Protein AF-A0A3D1G631-F1 (afdb_monomer_lite)

Foldseek 3Di:
DDPPPPPVQDLLNQLLVLCLQAVDNCVSCVVSVHDSVVLVVCLVVPVVSVVSNVVSNVNNVVVVVVVVVVVVVPPD

Radius of gyration: 14.98 Å; chains: 1; bounding box: 28×40×46 Å

Sequence (76 aa):
MIEASTTQHSLKEAFLEALASTGNATSSARKIGIGRSTAYSWRLSDPDFASRWEDAIAMATDRLAFEARRRALDGV

Structure (mmCIF, N/CA/C/O backbone):
data_AF-A0A3D1G631-F1
#
_entry.id   AF-A0A3D1G631-F1
#
loop_
_atom_site.group_PDB
_atom_site.id
_atom_site.type_symbol
_atom_site.label_atom_id
_atom_site.label_alt_id
_atom_site.label_comp_id
_atom_site.label_asym_id
_atom_site.label_entity_id
_atom_site.l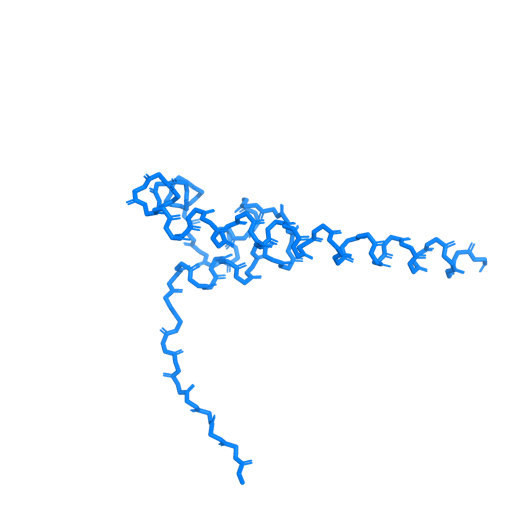abel_seq_id
_atom_site.pdbx_PDB_ins_code
_atom_site.Cartn_x
_atom_site.Cartn_y
_atom_site.Cartn_z
_atom_site.occupancy
_atom_site.B_iso_or_equiv
_atom_site.auth_seq_id
_atom_site.auth_comp_id
_atom_site.auth_asym_id
_atom_site.auth_atom_id
_atom_site.pdbx_PDB_model_num
ATOM 1 N N . MET A 1 1 ? -2.638 -34.315 -2.794 1.00 43.41 1 MET A N 1
ATOM 2 C CA . MET A 1 1 ? -2.121 -33.219 -1.952 1.00 43.41 1 MET A CA 1
ATOM 3 C C . MET A 1 1 ? -2.410 -31.905 -2.648 1.00 43.41 1 MET A C 1
ATOM 5 O O . MET A 1 1 ? -1.715 -31.645 -3.613 1.00 43.41 1 MET A O 1
ATOM 9 N N . ILE A 1 2 ? -3.415 -31.138 -2.214 1.00 46.16 2 ILE A N 1
ATOM 10 C CA . ILE A 1 2 ? -3.425 -29.664 -2.287 1.00 46.16 2 ILE A CA 1
ATOM 11 C C . ILE A 1 2 ? -4.256 -29.208 -1.081 1.00 46.16 2 ILE A C 1
ATOM 13 O O . ILE A 1 2 ? -5.480 -29.312 -1.090 1.00 46.16 2 ILE A O 1
ATOM 17 N N . GLU A 1 3 ? -3.578 -28.793 -0.013 1.00 39.78 3 GLU A N 1
ATOM 18 C CA . GLU A 1 3 ? -4.202 -28.142 1.138 1.00 39.78 3 GLU A CA 1
ATOM 19 C C . GLU A 1 3 ? -4.534 -26.702 0.743 1.00 39.78 3 GLU A C 1
ATOM 21 O O . GLU A 1 3 ? -3.711 -25.797 0.853 1.00 39.78 3 GLU A O 1
ATOM 26 N N . ALA A 1 4 ? -5.746 -26.481 0.237 1.00 46.53 4 ALA A N 1
ATOM 27 C CA . ALA A 1 4 ? -6.309 -25.142 0.162 1.00 46.53 4 ALA A CA 1
ATOM 28 C C . ALA A 1 4 ? -6.794 -24.757 1.565 1.00 46.53 4 ALA A C 1
ATOM 30 O O . ALA A 1 4 ? -7.990 -24.776 1.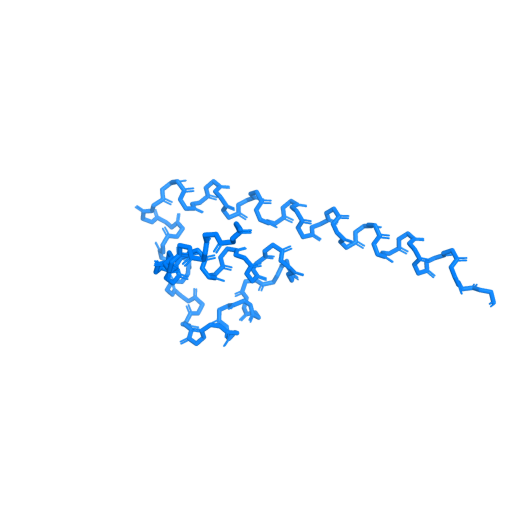862 1.00 46.53 4 ALA A O 1
ATOM 31 N N . SER A 1 5 ? -5.841 -24.450 2.448 1.00 43.41 5 SER A N 1
ATOM 32 C CA . SER A 1 5 ? -6.115 -23.733 3.686 1.00 43.41 5 SER A CA 1
ATOM 33 C C . SER A 1 5 ? -6.860 -22.467 3.299 1.00 43.41 5 SER A C 1
ATOM 35 O O . SER A 1 5 ? -6.323 -21.586 2.629 1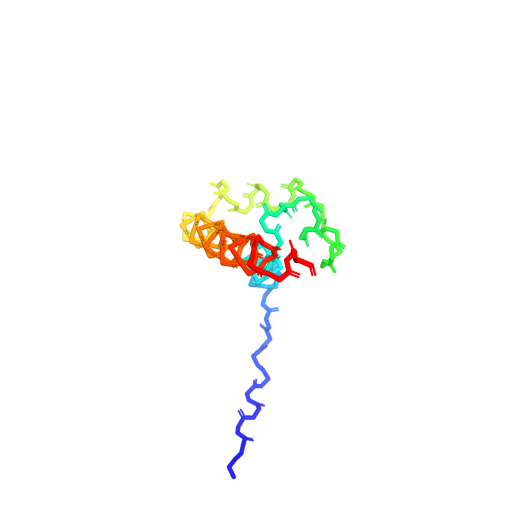.00 43.41 5 SER A O 1
ATOM 37 N N . THR A 1 6 ? -8.141 -22.417 3.653 1.00 49.91 6 THR A N 1
ATOM 38 C CA . THR A 1 6 ? -8.982 -21.232 3.514 1.00 49.91 6 THR A CA 1
ATOM 39 C C . THR A 1 6 ? -8.498 -20.225 4.554 1.00 49.91 6 THR A C 1
ATOM 41 O O . THR A 1 6 ? -9.125 -20.021 5.589 1.00 49.91 6 THR A O 1
ATOM 44 N N . THR A 1 7 ? -7.312 -19.660 4.327 1.00 54.22 7 THR A N 1
ATOM 45 C CA . THR A 1 7 ? -6.787 -18.560 5.121 1.00 54.22 7 THR A CA 1
ATOM 46 C C . THR A 1 7 ? -7.679 -17.382 4.797 1.00 54.22 7 THR A C 1
ATOM 48 O O . THR A 1 7 ? -7.695 -16.874 3.676 1.00 54.22 7 THR A O 1
ATOM 51 N N . GLN A 1 8 ? -8.513 -17.014 5.759 1.00 52.72 8 GLN A N 1
ATOM 52 C CA . GLN A 1 8 ? -9.336 -15.825 5.683 1.00 52.72 8 GLN A CA 1
ATOM 53 C C . GLN A 1 8 ? -8.376 -14.630 5.628 1.00 52.72 8 GLN A C 1
ATOM 55 O O . GLN A 1 8 ? -7.911 -14.168 6.665 1.00 52.72 8 GLN A O 1
ATOM 60 N N . HIS A 1 9 ? -8.002 -14.197 4.420 1.00 65.31 9 HIS A N 1
ATOM 61 C CA . HIS A 1 9 ? -7.093 -13.070 4.256 1.00 65.31 9 HIS A CA 1
ATOM 62 C C . HIS A 1 9 ? -7.747 -11.832 4.850 1.00 65.31 9 HIS A C 1
ATOM 64 O O . HIS A 1 9 ? -8.846 -11.426 4.457 1.00 65.31 9 HIS A O 1
ATOM 70 N N . SER A 1 10 ? -7.065 -11.231 5.818 1.00 89.06 10 SER A N 1
ATOM 71 C CA . SER A 1 10 ? -7.491 -9.955 6.371 1.00 89.06 10 SER A CA 1
ATOM 72 C C . SER A 1 10 ? -7.477 -8.885 5.273 1.00 89.06 10 SER A C 1
ATOM 74 O O . SER A 1 10 ? -6.700 -8.952 4.318 1.00 89.06 10 SER A O 1
ATOM 76 N N . LEU A 1 11 ? -8.295 -7.836 5.415 1.00 92.69 11 LEU A N 1
ATOM 77 C CA . LEU A 1 11 ? -8.263 -6.705 4.475 1.00 92.69 11 LEU A CA 1
ATOM 78 C C . LEU A 1 11 ? -6.867 -6.062 4.387 1.00 92.69 11 LEU A C 1
ATOM 80 O O . LEU A 1 11 ? -6.502 -5.528 3.343 1.00 92.69 11 LEU A O 1
ATOM 84 N N . LYS A 1 12 ? -6.080 -6.139 5.468 1.00 93.75 12 LYS A N 1
ATOM 85 C CA . LYS A 1 12 ? -4.680 -5.706 5.503 1.00 93.75 12 LYS A CA 1
ATOM 86 C C . LYS A 1 12 ? -3.807 -6.553 4.575 1.00 93.75 12 LYS A C 1
ATOM 88 O O . LYS A 1 12 ? -3.051 -5.997 3.789 1.00 93.75 12 LYS A O 1
ATOM 93 N N . GLU A 1 13 ? -3.927 -7.874 4.617 1.00 93.69 13 GLU A N 1
ATOM 94 C CA . GLU A 1 13 ? -3.159 -8.766 3.739 1.00 93.69 13 GLU A CA 1
ATOM 95 C C . GLU A 1 13 ? -3.558 -8.603 2.276 1.00 93.69 13 GLU A C 1
ATOM 97 O O . GLU A 1 13 ? -2.689 -8.398 1.433 1.00 93.69 13 GLU A O 1
ATOM 102 N N . ALA A 1 14 ? -4.863 -8.563 1.989 1.00 94.00 14 ALA A N 1
ATOM 103 C CA . ALA A 1 14 ? -5.360 -8.306 0.639 1.00 94.00 14 ALA A CA 1
ATOM 104 C C . ALA A 1 14 ? -4.865 -6.951 0.095 1.00 94.00 14 ALA A C 1
ATOM 106 O O . ALA A 1 14 ? -4.556 -6.812 -1.091 1.00 94.00 14 ALA A O 1
ATOM 107 N N . PHE A 1 15 ? -4.758 -5.942 0.968 1.00 95.44 15 PHE A N 1
ATOM 108 C CA . PHE A 1 15 ? -4.186 -4.650 0.613 1.00 95.44 15 PHE A CA 1
ATOM 109 C C . PHE A 1 15 ? -2.694 -4.761 0.274 1.00 95.44 15 PHE A C 1
ATOM 111 O O . PHE A 1 15 ? -2.268 -4.219 -0.745 1.00 95.44 15 PHE A O 1
ATOM 118 N N . LEU A 1 16 ? -1.909 -5.449 1.108 1.00 95.12 16 LEU A N 1
ATOM 119 C CA . LEU A 1 16 ? -0.466 -5.612 0.917 1.00 95.12 16 LEU A CA 1
ATOM 120 C C . LEU A 1 16 ? -0.142 -6.402 -0.355 1.00 95.12 16 LEU A C 1
ATOM 122 O O . LEU A 1 16 ? 0.756 -6.008 -1.092 1.00 95.12 16 LEU A O 1
ATOM 126 N N . GLU A 1 17 ? -0.909 -7.444 -0.676 1.00 93.69 17 GLU A N 1
ATOM 127 C CA . GLU A 1 17 ? -0.774 -8.171 -1.945 1.00 93.69 17 GLU A CA 1
ATOM 128 C C . GLU A 1 17 ? -1.057 -7.269 -3.154 1.00 93.69 17 GLU A C 1
ATOM 130 O O . GLU A 1 17 ? -0.299 -7.241 -4.130 1.00 93.69 17 GLU A O 1
ATOM 135 N N . ALA A 1 18 ? -2.139 -6.485 -3.095 1.00 93.75 18 ALA A N 1
ATOM 136 C CA . ALA A 1 18 ? -2.464 -5.531 -4.149 1.00 93.75 18 ALA A CA 1
ATOM 137 C C . ALA A 1 18 ? -1.379 -4.448 -4.289 1.00 93.75 18 ALA A C 1
ATOM 139 O O . ALA A 1 18 ? -1.049 -4.044 -5.413 1.00 93.75 18 ALA A O 1
ATOM 140 N N . LEU A 1 19 ? -0.790 -4.023 -3.169 1.00 94.50 19 LEU A N 1
ATOM 141 C CA . LEU A 1 19 ? 0.295 -3.052 -3.141 1.00 94.50 19 LEU A CA 1
ATOM 142 C C . LEU A 1 19 ? 1.575 -3.624 -3.746 1.00 94.50 19 LEU A C 1
ATOM 144 O O . LEU A 1 19 ? 2.155 -2.974 -4.610 1.00 94.50 19 LEU A O 1
ATOM 148 N N . ALA A 1 20 ? 1.952 -4.852 -3.390 1.00 93.38 20 ALA A N 1
ATOM 149 C CA . ALA A 1 20 ? 3.116 -5.540 -3.943 1.00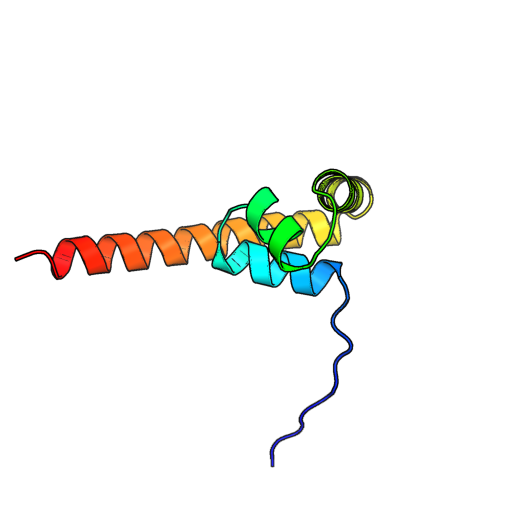 93.38 20 ALA A CA 1
ATOM 150 C C . ALA A 1 20 ? 3.006 -5.769 -5.455 1.00 93.38 20 ALA A C 1
ATOM 152 O O . ALA A 1 20 ? 4.004 -5.796 -6.171 1.00 93.38 20 ALA A O 1
ATOM 153 N N . SER A 1 21 ? 1.781 -5.892 -5.969 1.00 89.56 21 SER A N 1
ATOM 154 C CA . SER A 1 21 ? 1.546 -6.037 -7.403 1.00 89.56 21 SER A CA 1
ATOM 155 C C . SER A 1 21 ? 1.561 -4.713 -8.170 1.00 89.56 21 SER A C 1
ATOM 157 O O . SER A 1 21 ? 1.873 -4.730 -9.360 1.00 89.56 21 SER A O 1
ATOM 159 N N . THR A 1 22 ? 1.144 -3.600 -7.560 1.00 90.12 22 THR A N 1
ATOM 160 C CA . THR A 1 22 ? 0.879 -2.344 -8.292 1.00 90.12 22 THR A CA 1
ATOM 161 C C . THR A 1 22 ? 1.814 -1.197 -7.927 1.00 90.12 22 THR A C 1
ATOM 163 O O . THR A 1 22 ? 1.902 -0.230 -8.681 1.00 90.12 22 THR A O 1
ATOM 166 N N . GLY A 1 23 ? 2.443 -1.241 -6.751 1.00 91.31 23 GLY A N 1
ATOM 167 C CA . GLY A 1 23 ? 3.195 -0.128 -6.167 1.00 91.31 23 GLY A CA 1
ATOM 168 C C . GLY A 1 23 ? 2.339 1.107 -5.859 1.00 91.31 23 GLY A C 1
ATOM 169 O O . GLY A 1 23 ? 2.868 2.155 -5.499 1.00 91.31 23 GLY A O 1
ATOM 170 N N . ASN A 1 24 ? 1.010 1.026 -6.008 1.00 93.06 24 ASN A N 1
ATOM 171 C CA . ASN A 1 24 ? 0.116 2.174 -5.927 1.00 93.06 24 ASN A CA 1
ATOM 172 C C . ASN A 1 24 ? -0.952 1.961 -4.851 1.00 93.06 24 ASN A C 1
ATOM 174 O O . ASN A 1 24 ? -1.930 1.235 -5.046 1.00 93.06 24 ASN A O 1
ATOM 178 N N . ALA A 1 25 ? -0.801 2.660 -3.727 1.00 92.75 25 ALA A N 1
ATOM 179 C CA . ALA A 1 25 ? -1.698 2.555 -2.579 1.00 92.75 25 ALA A CA 1
ATOM 180 C C . ALA A 1 25 ? -3.159 2.911 -2.903 1.00 92.75 25 ALA A C 1
ATOM 182 O O . ALA A 1 25 ? -4.078 2.260 -2.413 1.00 92.75 25 ALA A O 1
ATOM 183 N N . THR A 1 26 ? -3.394 3.913 -3.756 1.00 93.31 26 THR A N 1
ATOM 184 C CA . THR A 1 26 ? -4.753 4.317 -4.159 1.00 93.31 26 THR A CA 1
ATOM 185 C C . THR A 1 26 ? -5.426 3.232 -4.995 1.00 93.31 26 THR A C 1
ATOM 187 O O . THR A 1 26 ? -6.591 2.908 -4.769 1.00 93.31 26 THR A O 1
ATOM 190 N N . SER A 1 27 ? -4.695 2.657 -5.949 1.00 93.38 27 SER A N 1
ATOM 191 C CA . SER A 1 27 ? -5.202 1.586 -6.812 1.00 93.38 27 SER A CA 1
ATOM 192 C C . SER A 1 27 ? -5.428 0.302 -6.017 1.00 93.38 27 SER A C 1
ATOM 194 O O . SER A 1 27 ? -6.452 -0.351 -6.191 1.00 93.38 27 SER A O 1
ATOM 196 N N . SER A 1 28 ? -4.528 -0.002 -5.080 1.00 94.50 28 SER A N 1
ATOM 197 C CA . SER A 1 28 ? -4.633 -1.146 -4.169 1.00 94.50 28 SER A CA 1
ATOM 198 C C . SER A 1 28 ? -5.854 -1.038 -3.259 1.00 94.50 28 SER A C 1
ATOM 200 O O . SER A 1 28 ? -6.649 -1.970 -3.189 1.00 94.50 28 SER A O 1
ATOM 202 N N . ALA A 1 29 ? -6.068 0.131 -2.644 1.00 94.62 29 ALA A N 1
ATOM 203 C CA . ALA A 1 29 ? -7.235 0.399 -1.806 1.00 94.62 29 ALA A CA 1
ATOM 204 C C . ALA A 1 29 ? -8.549 0.247 -2.591 1.00 94.62 29 ALA A C 1
ATOM 206 O O . ALA A 1 29 ? -9.465 -0.437 -2.139 1.00 94.62 29 ALA A O 1
ATOM 207 N N . ARG A 1 30 ? -8.617 0.816 -3.805 1.00 94.25 30 ARG A N 1
ATOM 208 C CA . ARG A 1 30 ? -9.780 0.676 -4.697 1.00 94.25 30 ARG A CA 1
ATOM 209 C C . ARG A 1 30 ? -10.039 -0.777 -5.089 1.00 94.25 30 ARG A C 1
ATOM 211 O O . ARG A 1 30 ? -11.192 -1.189 -5.106 1.00 94.25 30 ARG A O 1
ATOM 218 N N . LYS A 1 31 ? -8.985 -1.549 -5.377 1.00 92.56 31 LYS A N 1
ATOM 219 C CA . LYS A 1 31 ? -9.083 -2.953 -5.803 1.00 92.56 31 LYS A CA 1
ATOM 220 C C . LYS A 1 31 ? -9.762 -3.839 -4.759 1.00 92.56 31 LYS A C 1
ATOM 222 O O . LYS A 1 31 ? -10.504 -4.737 -5.134 1.00 92.56 31 LYS A O 1
ATOM 227 N N . ILE A 1 32 ? -9.533 -3.567 -3.476 1.00 93.50 32 ILE A N 1
ATOM 228 C CA . ILE A 1 32 ? -10.131 -4.331 -2.371 1.00 93.50 32 ILE A CA 1
ATOM 229 C C . ILE A 1 32 ? -11.341 -3.628 -1.731 1.00 93.50 32 ILE A C 1
ATOM 231 O O . ILE A 1 32 ? -11.846 -4.082 -0.710 1.00 93.50 32 ILE A O 1
ATOM 235 N N . GLY A 1 33 ? -11.792 -2.507 -2.301 1.00 93.44 33 GLY A N 1
ATOM 236 C CA . GLY A 1 33 ? -12.984 -1.792 -1.841 1.00 93.44 33 GLY A CA 1
ATOM 237 C C . GLY A 1 33 ? -12.825 -1.007 -0.535 1.00 93.44 33 GLY A C 1
ATOM 238 O O . GLY A 1 33 ? -13.827 -0.752 0.128 1.00 93.44 33 GLY A O 1
ATOM 239 N N . ILE A 1 34 ? -11.608 -0.599 -0.154 1.00 94.56 34 ILE A N 1
ATOM 240 C CA . ILE A 1 34 ? -11.380 0.234 1.041 1.00 94.56 34 ILE A CA 1
ATOM 241 C C . ILE A 1 34 ? -11.044 1.687 0.690 1.00 94.56 34 ILE A C 1
ATOM 243 O O . ILE A 1 34 ? -10.572 2.015 -0.402 1.00 94.56 34 ILE A O 1
ATOM 247 N N . GLY A 1 35 ? -11.235 2.577 1.664 1.00 94.00 35 GLY A N 1
ATOM 248 C CA . GLY A 1 35 ? -10.753 3.949 1.582 1.00 94.00 35 GLY A CA 1
ATOM 249 C C . GLY A 1 35 ? -9.233 4.020 1.715 1.00 94.00 35 GLY A C 1
ATOM 250 O O . GLY A 1 35 ? -8.629 3.336 2.542 1.00 94.00 35 GLY A O 1
ATOM 251 N N . ARG A 1 36 ? -8.599 4.918 0.952 1.00 92.62 36 ARG A N 1
ATOM 252 C CA . ARG A 1 36 ? -7.165 5.210 1.110 1.00 92.62 36 ARG A CA 1
ATOM 253 C C . ARG A 1 36 ? -6.843 5.602 2.558 1.00 92.62 36 ARG A C 1
ATOM 255 O O . ARG A 1 36 ? -5.864 5.116 3.109 1.00 92.62 36 ARG A O 1
ATOM 262 N N . SER A 1 37 ? -7.665 6.447 3.180 1.00 95.19 37 SER A N 1
ATOM 263 C CA . SER A 1 37 ? -7.492 6.876 4.576 1.00 95.19 37 SER A CA 1
ATOM 264 C C . SER A 1 37 ? -7.433 5.698 5.552 1.00 95.19 37 SER A C 1
ATOM 266 O O . SER A 1 37 ? -6.599 5.711 6.450 1.00 95.19 37 SER A O 1
ATOM 268 N N . THR A 1 38 ? -8.241 4.656 5.340 1.00 95.12 38 THR A N 1
ATOM 269 C CA . THR A 1 38 ? -8.219 3.423 6.138 1.00 95.12 38 THR A CA 1
ATOM 270 C C . THR A 1 38 ? -6.858 2.732 6.065 1.00 95.12 38 THR A C 1
ATOM 272 O O . THR A 1 38 ? -6.282 2.408 7.100 1.00 95.12 38 THR A O 1
ATOM 275 N N . ALA A 1 39 ? -6.297 2.584 4.861 1.00 94.19 39 ALA A N 1
ATOM 276 C CA . ALA A 1 39 ? -4.990 1.957 4.663 1.00 94.19 39 ALA A CA 1
ATOM 277 C C . ALA A 1 39 ? -3.854 2.741 5.352 1.00 94.19 39 ALA A C 1
ATOM 279 O O . ALA A 1 39 ? -2.999 2.155 6.014 1.00 94.19 39 ALA A O 1
ATOM 280 N N . TYR A 1 40 ? -3.874 4.076 5.260 1.00 94.88 40 TYR A N 1
ATOM 281 C CA . TYR A 1 40 ? -2.904 4.924 5.966 1.00 94.88 40 TYR A CA 1
ATOM 282 C C . TYR A 1 40 ? -3.108 4.918 7.484 1.00 94.88 40 TYR A C 1
ATOM 284 O O . TYR A 1 40 ? -2.128 4.966 8.223 1.00 94.88 40 TYR A O 1
ATOM 292 N N . SER A 1 41 ? -4.351 4.823 7.961 1.00 96.56 41 SER A N 1
ATOM 293 C CA . SER A 1 41 ? -4.626 4.684 9.391 1.00 96.56 41 SER A CA 1
ATOM 294 C C . SER A 1 41 ? -4.030 3.394 9.937 1.00 96.56 41 SER A C 1
ATOM 296 O O . SER A 1 41 ? -3.409 3.434 10.992 1.00 96.56 41 SER A O 1
ATOM 298 N N . TRP A 1 42 ? -4.163 2.273 9.217 1.00 95.25 42 TRP A N 1
ATOM 299 C CA . TRP A 1 42 ? -3.521 1.017 9.608 1.00 95.25 42 TRP A CA 1
ATOM 300 C C . TRP A 1 42 ? -2.011 1.172 9.689 1.00 95.25 42 TRP A C 1
ATOM 302 O O . TRP A 1 42 ? -1.43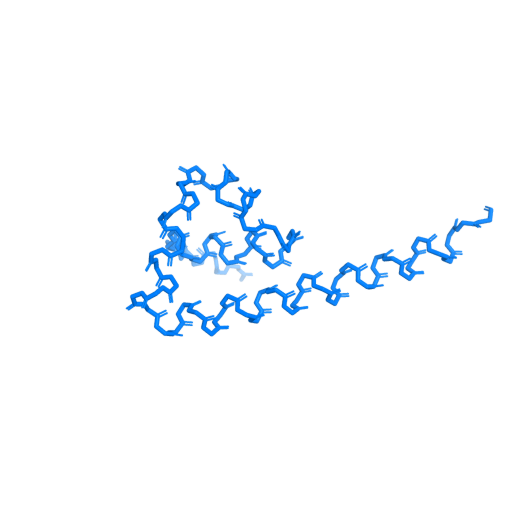4 0.813 10.706 1.00 95.25 42 TRP A O 1
ATOM 312 N N . ARG A 1 43 ? -1.394 1.793 8.678 1.00 94.81 43 ARG A N 1
ATOM 313 C CA . ARG A 1 43 ? 0.045 2.079 8.665 1.00 94.81 43 ARG A CA 1
ATOM 314 C C . ARG A 1 43 ? 0.501 2.928 9.855 1.00 94.81 43 ARG A C 1
ATOM 316 O O . ARG A 1 43 ? 1.615 2.746 10.326 1.00 94.81 43 ARG A O 1
ATOM 323 N N . LEU A 1 44 ? -0.328 3.848 10.343 1.00 95.56 44 LEU A N 1
ATOM 324 C CA . LEU A 1 44 ? 0.015 4.664 11.508 1.00 95.56 44 LEU A CA 1
ATOM 325 C C . LEU A 1 44 ? -0.177 3.910 12.832 1.00 95.56 44 LEU A C 1
ATOM 327 O O . LEU A 1 44 ? 0.605 4.087 13.759 1.00 95.56 44 LEU A O 1
ATOM 331 N N . SER A 1 45 ? -1.229 3.094 12.929 1.00 95.94 45 SER A N 1
ATOM 332 C CA . SER A 1 45 ? -1.599 2.387 14.162 1.00 95.94 45 SER A CA 1
ATOM 333 C C . SER A 1 45 ? -0.876 1.054 14.369 1.00 95.94 45 SER A C 1
ATOM 335 O O . SER A 1 45 ? -0.904 0.517 15.470 1.00 95.94 45 SER A O 1
ATOM 337 N N . ASP A 1 46 ? -0.297 0.488 13.311 1.00 95.25 46 ASP A N 1
ATOM 338 C CA . ASP A 1 46 ? 0.250 -0.867 13.282 1.00 95.25 46 ASP A CA 1
ATOM 339 C C . ASP A 1 46 ? 1.647 -0.856 12.633 1.00 95.25 46 ASP A C 1
ATOM 341 O O . ASP A 1 46 ? 1.763 -0.823 11.402 1.00 95.25 46 ASP A O 1
ATOM 345 N N . PRO A 1 47 ? 2.715 -0.854 13.453 1.00 94.50 47 PRO A N 1
ATOM 346 C CA . PRO A 1 47 ? 4.090 -0.854 12.965 1.00 94.50 47 PRO A CA 1
ATOM 347 C C . PRO A 1 47 ? 4.460 -2.088 12.132 1.00 94.50 47 PRO A C 1
ATOM 349 O O . PRO A 1 47 ? 5.261 -1.962 11.208 1.00 94.50 47 PRO A O 1
ATOM 352 N N . ASP A 1 48 ? 3.874 -3.259 12.410 1.00 94.25 48 ASP A N 1
ATOM 353 C CA . ASP A 1 48 ? 4.118 -4.474 11.618 1.00 94.25 48 ASP A CA 1
ATOM 354 C C . ASP A 1 48 ? 3.549 -4.305 10.207 1.00 94.25 48 ASP A C 1
ATOM 356 O O . ASP A 1 48 ? 4.246 -4.484 9.206 1.00 94.25 48 ASP A O 1
ATOM 360 N N . PHE A 1 49 ? 2.306 -3.827 10.120 1.00 93.69 49 PHE A N 1
ATOM 361 C CA . PHE A 1 49 ? 1.692 -3.492 8.839 1.00 93.69 49 PHE A CA 1
ATOM 362 C C . PHE A 1 49 ? 2.481 -2.414 8.084 1.00 93.69 49 PHE A C 1
ATOM 364 O O . PHE A 1 49 ? 2.598 -2.486 6.862 1.00 93.69 49 PHE A O 1
ATOM 371 N N . ALA A 1 50 ? 3.044 -1.428 8.789 1.00 95.69 50 ALA A N 1
ATOM 372 C CA . ALA A 1 50 ? 3.901 -0.415 8.183 1.00 95.69 50 ALA A CA 1
ATOM 373 C C . ALA A 1 50 ? 5.197 -1.006 7.611 1.00 95.69 50 ALA A C 1
ATOM 375 O O . ALA A 1 50 ? 5.583 -0.628 6.509 1.00 95.69 50 ALA A O 1
ATOM 376 N N . SER A 1 51 ? 5.835 -1.950 8.310 1.00 96.00 51 SER A N 1
ATOM 377 C CA . SER A 1 51 ? 7.015 -2.655 7.794 1.00 96.00 51 SER A CA 1
ATOM 378 C C . SER A 1 51 ? 6.668 -3.444 6.534 1.00 96.00 51 SER A C 1
ATOM 380 O O . SER A 1 51 ? 7.277 -3.252 5.486 1.00 96.00 51 SER A O 1
ATOM 382 N N . ARG A 1 52 ? 5.604 -4.253 6.598 1.00 95.69 52 ARG A N 1
ATOM 383 C CA . ARG A 1 52 ? 5.142 -5.066 5.463 1.00 95.69 52 ARG A CA 1
ATOM 384 C C . ARG A 1 52 ? 4.693 -4.219 4.271 1.00 95.69 52 ARG A C 1
ATOM 386 O O . ARG A 1 52 ? 4.765 -4.667 3.129 1.00 95.69 52 ARG A O 1
ATOM 393 N N . TRP A 1 53 ? 4.215 -2.999 4.516 1.00 95.69 53 TRP A N 1
ATOM 394 C CA . TRP A 1 53 ? 3.907 -2.031 3.465 1.00 95.69 53 TRP A CA 1
ATOM 395 C C . TRP A 1 53 ? 5.158 -1.630 2.691 1.00 95.69 53 TRP A C 1
ATOM 397 O O . TRP A 1 53 ? 5.122 -1.597 1.463 1.00 95.69 53 TRP A O 1
ATOM 407 N N . GLU A 1 54 ? 6.242 -1.294 3.389 1.00 95.31 54 GLU A N 1
ATOM 408 C CA . GLU A 1 54 ? 7.505 -0.928 2.742 1.00 95.31 54 GLU A CA 1
ATOM 409 C C . GLU A 1 54 ? 8.074 -2.112 1.949 1.00 95.31 54 GLU A C 1
ATOM 411 O O . GLU A 1 54 ? 8.459 -1.932 0.792 1.00 95.31 54 GLU A O 1
ATOM 416 N N . ASP A 1 55 ? 7.994 -3.331 2.492 1.00 94.38 55 ASP A N 1
ATOM 417 C CA . ASP A 1 55 ? 8.373 -4.552 1.768 1.00 94.38 55 ASP A CA 1
ATOM 418 C C . ASP A 1 55 ? 7.548 -4.727 0.483 1.00 94.38 55 ASP A C 1
ATOM 420 O O . ASP A 1 55 ? 8.092 -4.994 -0.590 1.00 94.38 55 ASP A O 1
ATOM 424 N N . ALA A 1 56 ? 6.232 -4.505 0.549 1.00 93.88 56 ALA A N 1
ATOM 425 C CA . ALA A 1 56 ? 5.361 -4.563 -0.622 1.00 93.88 56 ALA A CA 1
ATOM 426 C C . ALA A 1 56 ? 5.744 -3.512 -1.68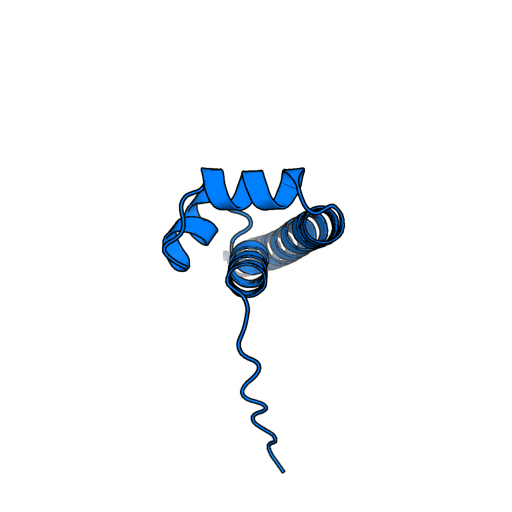4 1.00 93.88 56 ALA A C 1
ATOM 428 O O . ALA A 1 56 ? 5.756 -3.812 -2.878 1.00 93.88 56 ALA A O 1
ATOM 429 N N . ILE A 1 57 ? 6.100 -2.288 -1.284 1.00 92.25 57 ILE A N 1
ATOM 430 C CA . ILE A 1 57 ? 6.587 -1.260 -2.219 1.00 92.25 57 ILE A CA 1
ATOM 431 C C . ILE A 1 57 ? 7.912 -1.682 -2.868 1.00 92.25 57 ILE A C 1
ATOM 433 O O . ILE A 1 57 ? 8.077 -1.502 -4.080 1.00 92.25 57 ILE A O 1
ATOM 437 N N . ALA A 1 58 ? 8.834 -2.268 -2.102 1.00 90.88 58 ALA A N 1
ATOM 438 C CA . ALA A 1 58 ? 10.095 -2.780 -2.631 1.00 90.88 58 ALA A CA 1
ATOM 439 C C . ALA A 1 58 ? 9.851 -3.888 -3.669 1.00 90.88 58 ALA A C 1
ATOM 441 O O . ALA A 1 58 ? 10.338 -3.794 -4.795 1.00 90.88 58 ALA A O 1
ATOM 442 N N . MET A 1 59 ? 8.985 -4.858 -3.359 1.00 88.62 59 MET A N 1
ATOM 443 C CA . MET A 1 59 ? 8.598 -5.927 -4.288 1.00 88.62 59 MET A CA 1
ATOM 444 C C . MET A 1 59 ? 7.968 -5.392 -5.579 1.00 88.62 59 MET A C 1
ATOM 446 O O . MET A 1 59 ? 8.288 -5.860 -6.675 1.00 88.62 59 MET A O 1
ATOM 450 N N . ALA A 1 60 ? 7.081 -4.398 -5.471 1.00 88.69 60 ALA A N 1
ATOM 451 C CA . ALA A 1 60 ? 6.480 -3.764 -6.638 1.00 88.69 60 ALA A CA 1
ATOM 452 C C . ALA A 1 60 ? 7.534 -3.060 -7.500 1.00 88.69 60 ALA A C 1
ATOM 454 O O . ALA A 1 60 ? 7.474 -3.124 -8.727 1.00 88.69 60 ALA A O 1
ATOM 455 N N . THR A 1 61 ? 8.514 -2.418 -6.864 1.00 84.12 61 THR A N 1
ATOM 456 C CA . THR A 1 61 ? 9.619 -1.735 -7.545 1.00 84.12 61 THR A CA 1
ATOM 457 C C . THR A 1 61 ? 10.509 -2.728 -8.282 1.00 84.12 61 THR A C 1
ATOM 459 O O . THR A 1 61 ? 10.771 -2.526 -9.466 1.00 84.12 61 THR A O 1
ATOM 462 N N . ASP A 1 62 ? 10.897 -3.833 -7.644 1.00 81.25 62 ASP A N 1
ATOM 463 C CA . ASP A 1 62 ? 11.688 -4.895 -8.276 1.00 81.25 62 ASP A CA 1
ATOM 464 C C . ASP A 1 62 ? 10.953 -5.507 -9.468 1.00 81.25 62 ASP A C 1
ATOM 466 O O . ASP A 1 62 ? 11.522 -5.697 -10.548 1.00 81.25 62 ASP A O 1
ATOM 470 N N . ARG A 1 63 ? 9.650 -5.756 -9.309 1.00 74.25 63 ARG A N 1
ATOM 471 C CA . ARG A 1 63 ? 8.807 -6.262 -10.389 1.00 74.25 63 ARG A CA 1
ATOM 472 C C . ARG A 1 63 ? 8.719 -5.268 -11.545 1.00 74.25 63 ARG A C 1
ATOM 474 O O . ARG A 1 63 ? 8.892 -5.662 -12.697 1.00 74.25 63 ARG A O 1
ATOM 481 N N . LEU A 1 64 ? 8.470 -3.991 -11.263 1.00 73.75 64 LEU A N 1
ATOM 482 C CA . LEU A 1 64 ? 8.406 -2.945 -12.283 1.00 73.75 64 LEU A CA 1
ATOM 483 C C . LEU A 1 64 ? 9.760 -2.743 -12.968 1.00 73.75 64 LEU A C 1
ATOM 485 O O . LEU A 1 64 ? 9.788 -2.556 -14.181 1.00 73.75 64 LEU A O 1
ATOM 489 N N . ALA A 1 65 ? 10.873 -2.845 -12.240 1.00 72.50 65 ALA A N 1
ATOM 490 C CA . ALA A 1 65 ? 12.220 -2.781 -12.796 1.00 72.50 65 ALA A CA 1
ATOM 491 C C . ALA A 1 65 ? 12.503 -3.969 -13.728 1.00 72.50 65 ALA A C 1
ATOM 493 O O . ALA A 1 65 ? 13.012 -3.781 -14.836 1.00 72.50 65 ALA A O 1
ATOM 494 N N . PHE A 1 66 ? 12.115 -5.185 -13.333 1.00 66.00 66 PHE A N 1
ATOM 495 C CA . PHE A 1 66 ? 12.231 -6.371 -14.181 1.00 66.00 66 PHE A CA 1
ATOM 496 C C . PHE A 1 66 ? 11.353 -6.265 -15.434 1.00 66.00 66 PHE A C 1
ATOM 498 O O . PHE A 1 66 ? 11.812 -6.535 -16.544 1.00 66.00 66 PHE A O 1
ATOM 505 N N . GLU A 1 67 ? 10.103 -5.820 -15.289 1.00 61.53 67 GLU A N 1
ATOM 506 C CA . GLU A 1 67 ? 9.203 -5.627 -16.426 1.00 61.53 67 GLU A CA 1
ATOM 507 C C . GLU A 1 67 ? 9.672 -4.493 -17.351 1.00 61.53 67 GLU A C 1
ATOM 509 O O . GLU A 1 67 ? 9.570 -4.624 -18.571 1.00 61.53 67 GLU A O 1
ATOM 514 N N . ALA A 1 68 ? 10.212 -3.399 -16.807 1.00 62.69 68 ALA A N 1
ATOM 515 C CA . ALA A 1 68 ? 10.815 -2.318 -17.584 1.00 62.69 68 ALA A CA 1
ATOM 516 C C . ALA A 1 68 ? 12.041 -2.814 -18.361 1.00 62.69 68 ALA A C 1
ATOM 518 O O . ALA A 1 68 ? 12.156 -2.539 -19.554 1.00 62.69 68 ALA A O 1
ATOM 519 N N . ARG A 1 69 ? 12.902 -3.625 -17.731 1.00 61.91 69 ARG A N 1
ATOM 520 C CA . ARG A 1 69 ? 14.042 -4.270 -18.395 1.00 61.91 69 ARG A CA 1
ATOM 521 C C . ARG A 1 69 ? 13.596 -5.226 -19.499 1.00 61.91 69 ARG A C 1
ATOM 523 O O . ARG A 1 69 ? 14.183 -5.204 -20.573 1.00 61.91 69 ARG A O 1
ATOM 530 N N . ARG A 1 70 ? 12.552 -6.031 -19.276 1.00 66.25 70 ARG A N 1
ATOM 531 C CA . ARG A 1 70 ? 12.001 -6.916 -20.315 1.00 66.25 70 ARG A CA 1
ATOM 532 C C . ARG A 1 70 ? 11.456 -6.115 -21.500 1.00 66.25 70 ARG A C 1
ATOM 534 O O . ARG A 1 70 ? 11.779 -6.427 -22.637 1.00 66.25 70 ARG A O 1
ATOM 541 N N . ARG A 1 71 ? 10.675 -5.057 -21.243 1.00 59.22 71 ARG A N 1
ATOM 542 C CA . ARG A 1 71 ? 10.116 -4.187 -22.298 1.00 59.22 71 ARG A CA 1
ATOM 543 C C . ARG A 1 71 ? 11.200 -3.455 -23.089 1.00 59.22 71 ARG A C 1
ATOM 545 O O . ARG A 1 71 ? 11.041 -3.276 -24.286 1.00 59.22 71 ARG A O 1
ATOM 552 N N . ALA A 1 72 ? 12.294 -3.065 -22.437 1.00 61.75 72 ALA A N 1
ATOM 553 C CA . ALA A 1 72 ? 13.437 -2.456 -23.109 1.00 61.75 72 ALA A CA 1
ATOM 554 C C . ALA A 1 72 ? 14.218 -3.443 -24.002 1.00 61.75 72 ALA A C 1
ATOM 556 O O . ALA A 1 72 ? 14.940 -2.997 -24.885 1.00 61.75 72 ALA A O 1
ATOM 557 N N . LEU A 1 73 ? 14.085 -4.760 -23.786 1.00 59.00 73 LEU A N 1
ATOM 558 C CA . LEU A 1 73 ? 14.762 -5.801 -24.573 1.00 59.00 73 LEU A CA 1
ATOM 559 C C . LEU A 1 73 ? 13.894 -6.370 -25.711 1.00 59.00 73 LEU A C 1
ATOM 561 O O . LEU A 1 73 ? 14.449 -6.754 -26.733 1.00 59.00 73 LEU A O 1
ATOM 565 N N . ASP A 1 74 ? 12.565 -6.383 -25.564 1.00 58.53 74 ASP A N 1
ATOM 566 C CA . ASP A 1 74 ? 11.607 -6.824 -26.604 1.00 58.53 74 ASP A CA 1
ATOM 567 C C . ASP A 1 74 ? 11.197 -5.703 -27.586 1.00 58.53 74 ASP A C 1
ATOM 569 O O . ASP A 1 74 ? 10.367 -5.915 -28.466 1.00 58.53 74 ASP A O 1
ATOM 573 N N . GLY A 1 75 ? 11.734 -4.491 -27.430 1.00 52.53 75 GLY A N 1
ATOM 574 C CA . GLY A 1 75 ? 11.464 -3.350 -28.308 1.00 52.53 75 GLY A CA 1
ATOM 575 C C . GLY A 1 75 ? 12.421 -3.263 -29.499 1.00 52.53 75 GLY A C 1
ATOM 576 O O . GLY A 1 75 ? 13.174 -2.294 -29.583 1.00 52.53 75 GLY A O 1
ATOM 577 N N . VAL A 1 76 ? 12.396 -4.258 -30.392 1.00 48.81 76 VAL A N 1
ATOM 578 C CA . VAL A 1 76 ? 12.932 -4.186 -31.770 1.00 48.81 76 VAL A CA 1
ATOM 579 C C . VAL A 1 76 ? 11.808 -4.481 -32.748 1.00 48.81 76 VAL A C 1
ATOM 581 O O . VAL A 1 76 ? 11.067 -5.457 -32.503 1.00 48.81 76 VAL A O 1
#

Secondary structure (DSSP, 8-state):
----------HHHHHHHHHHHHS-HHHHHHHTT--HHHHHHHHHH-HHHHHHHHHHHHHHHHHHHHHHHHHHHS--

pLDDT: mean 82.43, std 17.51, range [39.78, 96.56]